Protein AF-A0A9E0H7C5-F1 (afdb_monomer_lite)

Radius of gyration: 26.82 Å; chains: 1; bounding box: 59×53×64 Å

Foldseek 3Di:
DDPPVVVPWDAAPPVPGRFTQDPVQATPPPRDHHPCPPVPVCVPPPPPPPPPPPPPPDPPDPPPPPPVVWDADPPVVGRFTADPVQATPPPRDHPDDDDPDPPPPPPPPPDPVPPDDPPQFDADPPVPGRFTADPQQAGPPPRDHPPDD

Structure (mmCIF, N/CA/C/O backbone):
data_AF-A0A9E0H7C5-F1
#
_entry.id   AF-A0A9E0H7C5-F1
#
loop_
_atom_site.group_PDB
_atom_site.id
_atom_site.type_symbol
_atom_site.label_atom_id
_atom_site.label_alt_id
_atom_site.label_comp_id
_atom_site.label_asym_id
_atom_site.label_entity_id
_atom_site.label_seq_id
_atom_site.pdbx_PDB_ins_code
_atom_site.Cartn_x
_atom_site.Cartn_y
_atom_site.Cartn_z
_atom_site.occupancy
_atom_site.B_iso_or_equiv
_atom_site.auth_seq_id
_atom_site.auth_comp_id
_atom_site.auth_asym_id
_atom_site.auth_atom_id
_atom_site.pdbx_PDB_model_num
ATOM 1 N N . MET A 1 1 ? 16.421 -21.390 5.231 1.00 43.47 1 MET A N 1
ATOM 2 C CA . MET A 1 1 ? 14.976 -21.235 4.944 1.00 43.47 1 MET A CA 1
ATOM 3 C C . MET A 1 1 ? 14.865 -21.063 3.437 1.00 43.47 1 MET A C 1
ATOM 5 O O . MET A 1 1 ? 15.741 -20.416 2.887 1.00 43.47 1 MET A O 1
ATOM 9 N N . ARG A 1 2 ? 13.950 -21.768 2.760 1.00 54.28 2 ARG A N 1
ATOM 10 C CA . ARG A 1 2 ? 13.924 -21.835 1.286 1.00 54.28 2 ARG A CA 1
ATOM 11 C C . ARG A 1 2 ? 13.184 -20.622 0.717 1.00 54.28 2 ARG A C 1
ATOM 13 O O . ARG A 1 2 ? 11.958 -20.596 0.757 1.00 54.28 2 ARG A O 1
ATOM 20 N N . ASP A 1 3 ? 13.929 -19.654 0.199 1.00 58.69 3 ASP A N 1
ATOM 21 C CA . ASP A 1 3 ? 13.403 -18.527 -0.586 1.00 58.69 3 ASP A CA 1
ATOM 22 C C . ASP A 1 3 ? 12.743 -18.985 -1.905 1.00 58.69 3 ASP A C 1
ATOM 24 O O . ASP A 1 3 ? 11.877 -18.301 -2.447 1.00 58.69 3 ASP A O 1
ATOM 28 N N . ASP A 1 4 ? 13.082 -20.183 -2.392 1.00 64.50 4 ASP A N 1
ATOM 29 C CA . ASP A 1 4 ? 12.627 -20.737 -3.674 1.00 64.50 4 ASP A CA 1
ATOM 30 C C . ASP A 1 4 ? 11.104 -20.926 -3.803 1.00 64.50 4 ASP A C 1
ATOM 32 O O . ASP A 1 4 ? 10.549 -20.801 -4.897 1.00 64.50 4 ASP A O 1
ATOM 36 N N . GLU A 1 5 ? 10.401 -21.223 -2.704 1.00 65.31 5 GLU A N 1
ATOM 37 C CA . GLU A 1 5 ? 8.956 -21.510 -2.752 1.00 65.31 5 GLU A CA 1
ATOM 38 C C . GLU A 1 5 ? 8.132 -20.247 -3.044 1.00 65.31 5 GLU A C 1
ATOM 40 O O . GLU A 1 5 ? 7.081 -20.304 -3.679 1.00 65.31 5 GLU A O 1
ATOM 45 N N . TRP A 1 6 ? 8.618 -19.080 -2.619 1.00 66.38 6 TRP A N 1
ATOM 46 C CA . TRP A 1 6 ? 7.945 -17.809 -2.880 1.00 66.38 6 TRP A CA 1
ATOM 47 C C . TRP A 1 6 ? 8.195 -17.319 -4.306 1.00 66.38 6 TRP A C 1
ATOM 49 O O . TRP A 1 6 ? 7.299 -16.727 -4.907 1.00 66.38 6 TRP A O 1
ATOM 59 N N . GLN A 1 7 ? 9.362 -17.630 -4.876 1.00 68.25 7 GLN A N 1
ATOM 60 C CA . GLN A 1 7 ? 9.727 -17.249 -6.244 1.00 68.25 7 GLN A CA 1
ATOM 61 C C . GLN A 1 7 ? 8.929 -17.998 -7.319 1.00 68.25 7 GLN A C 1
ATOM 63 O O . GLN A 1 7 ? 8.779 -17.505 -8.435 1.00 68.25 7 GLN A O 1
ATOM 68 N N . THR A 1 8 ? 8.373 -19.164 -6.988 1.00 72.56 8 THR A N 1
ATOM 69 C CA . THR A 1 8 ? 7.563 -19.973 -7.912 1.00 72.56 8 THR A CA 1
ATOM 70 C C . THR A 1 8 ? 6.079 -19.601 -7.912 1.00 72.56 8 THR A C 1
ATOM 72 O O . THR A 1 8 ? 5.308 -20.138 -8.709 1.00 72.56 8 THR A O 1
ATOM 75 N N . ARG A 1 9 ? 5.647 -18.675 -7.047 1.00 80.62 9 ARG A N 1
ATOM 76 C CA . ARG A 1 9 ? 4.237 -18.280 -6.937 1.00 80.62 9 ARG A CA 1
ATOM 77 C C . ARG A 1 9 ? 3.905 -17.188 -7.945 1.00 80.62 9 ARG A C 1
ATOM 79 O O . ARG A 1 9 ? 4.494 -16.112 -7.943 1.00 80.62 9 ARG A O 1
ATOM 86 N N . THR A 1 10 ? 2.900 -17.446 -8.771 1.00 86.38 10 THR A N 1
ATOM 87 C CA . THR A 1 10 ? 2.392 -16.480 -9.751 1.00 86.38 10 THR A CA 1
ATOM 88 C C . THR A 1 10 ? 1.253 -15.659 -9.146 1.00 86.38 10 THR A C 1
ATOM 90 O O . THR A 1 10 ? 0.304 -16.225 -8.596 1.00 86.38 10 THR A O 1
ATOM 93 N N . LEU A 1 11 ? 1.341 -14.329 -9.240 1.00 88.88 11 LEU A N 1
ATOM 94 C CA . LEU A 1 11 ? 0.267 -13.416 -8.841 1.00 88.88 11 LEU A CA 1
ATOM 95 C C . LEU A 1 11 ? -0.842 -13.379 -9.905 1.00 88.88 11 LEU A C 1
ATOM 97 O O . LEU A 1 11 ? -0.592 -13.654 -11.078 1.00 88.88 11 LEU A O 1
ATOM 101 N N . CYS A 1 12 ? -2.061 -13.035 -9.500 1.00 90.88 12 CYS A N 1
ATOM 102 C CA . CYS A 1 12 ? -3.185 -12.864 -10.416 1.00 90.88 12 CYS A CA 1
ATOM 103 C C . CYS A 1 12 ? -2.955 -11.703 -11.402 1.00 90.88 12 CYS A C 1
ATOM 105 O O . CYS A 1 12 ? -2.475 -10.638 -11.022 1.00 90.88 12 CYS A O 1
ATOM 107 N N . ASP A 1 13 ? -3.346 -11.899 -12.663 1.00 88.31 13 ASP A N 1
ATOM 108 C CA . ASP A 1 13 ? -3.202 -10.930 -13.760 1.00 88.31 13 ASP A CA 1
ATOM 109 C C . ASP A 1 13 ? -4.202 -9.757 -13.725 1.00 88.31 13 ASP A C 1
ATOM 111 O O . ASP A 1 13 ? -4.060 -8.801 -14.482 1.00 88.31 13 ASP A O 1
ATOM 115 N N . ASP A 1 14 ? -5.179 -9.784 -12.816 1.00 85.19 14 ASP A N 1
ATOM 116 C CA . ASP A 1 14 ? -6.261 -8.793 -12.722 1.00 85.19 14 ASP A CA 1
ATOM 117 C C . ASP A 1 14 ? -5.805 -7.393 -12.255 1.00 85.19 14 ASP A C 1
ATOM 119 O O . ASP A 1 14 ? -6.591 -6.450 -12.272 1.00 85.19 14 ASP A O 1
ATOM 123 N N . GLY A 1 15 ? -4.549 -7.231 -11.819 1.00 82.69 15 GLY A N 1
ATOM 124 C CA . GLY A 1 15 ? -3.943 -5.950 -11.414 1.00 82.69 15 GLY A CA 1
ATOM 125 C C . GLY A 1 15 ? -4.493 -5.342 -10.113 1.00 82.69 15 GLY A C 1
ATOM 126 O O . GLY A 1 15 ? -3.747 -4.712 -9.370 1.00 82.69 15 GLY A O 1
ATOM 127 N N . ALA A 1 16 ? -5.770 -5.571 -9.798 1.00 91.69 16 ALA A N 1
ATOM 128 C CA . ALA A 1 16 ? -6.414 -5.231 -8.532 1.00 91.69 16 ALA A CA 1
ATOM 129 C C . ALA A 1 16 ? -6.411 -6.407 -7.538 1.00 91.69 16 ALA A C 1
ATOM 131 O O . ALA A 1 16 ? -6.497 -6.207 -6.326 1.00 91.69 16 ALA A O 1
ATOM 132 N N . CYS A 1 17 ? -6.312 -7.644 -8.033 1.00 91.69 17 CYS A N 1
ATOM 133 C CA . CYS A 1 17 ? -6.309 -8.838 -7.199 1.00 91.69 17 CYS A CA 1
ATOM 134 C C . CYS A 1 17 ? -4.900 -9.172 -6.686 1.00 91.69 17 CYS A C 1
ATOM 136 O O . CYS A 1 17 ? -3.993 -9.452 -7.463 1.00 91.69 17 CYS A O 1
ATOM 138 N N . THR A 1 18 ? -4.738 -9.243 -5.364 1.00 92.12 18 THR A N 1
ATOM 139 C CA . THR A 1 18 ? -3.483 -9.641 -4.693 1.00 92.12 18 THR A CA 1
ATOM 140 C C . THR A 1 18 ? -3.351 -11.157 -4.487 1.00 92.12 18 THR A C 1
ATOM 142 O O . THR A 1 18 ? -2.452 -11.626 -3.789 1.00 92.12 18 THR A O 1
ATOM 145 N N . GLY A 1 19 ? -4.263 -11.945 -5.064 1.00 91.69 19 GLY A N 1
ATOM 146 C CA . GLY A 1 19 ? -4.276 -13.400 -4.941 1.00 91.69 19 GLY A CA 1
ATOM 147 C C . GLY A 1 19 ? -3.186 -14.096 -5.758 1.00 91.69 19 GLY A C 1
ATOM 148 O O . GLY A 1 19 ? -2.638 -13.541 -6.708 1.00 91.69 19 GLY A O 1
ATOM 149 N N . VAL A 1 20 ? -2.905 -15.352 -5.403 1.00 92.25 20 VAL A N 1
ATOM 150 C CA . VAL A 1 20 ? -1.978 -16.227 -6.140 1.00 92.25 20 VAL A CA 1
ATOM 151 C C . VAL A 1 20 ? -2.735 -17.258 -6.969 1.00 92.25 20 VAL A C 1
ATOM 153 O O . VAL A 1 20 ? -3.803 -17.731 -6.562 1.00 92.25 20 VAL A O 1
ATOM 156 N N . ILE A 1 21 ? -2.162 -17.629 -8.110 1.00 90.56 21 ILE A N 1
ATOM 157 C CA . ILE A 1 21 ? -2.685 -18.679 -8.983 1.00 90.56 21 ILE A CA 1
ATOM 158 C C . ILE A 1 21 ? -2.364 -20.053 -8.383 1.00 90.56 21 ILE A C 1
ATOM 160 O O . ILE A 1 21 ? -1.225 -20.336 -8.008 1.00 90.56 21 ILE A O 1
ATOM 164 N N . GLY A 1 22 ? -3.391 -20.890 -8.232 1.00 86.88 22 GLY A N 1
ATOM 165 C CA . GLY A 1 22 ? -3.272 -22.264 -7.758 1.00 86.88 22 GLY A CA 1
ATOM 166 C C . GLY A 1 22 ? -2.709 -23.212 -8.819 1.00 86.88 22 GLY A C 1
ATOM 167 O O . GLY A 1 22 ? -2.599 -22.871 -9.992 1.00 86.88 22 GLY A O 1
ATOM 168 N N . ALA A 1 23 ? -2.397 -24.445 -8.411 1.00 84.19 23 ALA A N 1
ATOM 169 C CA . ALA A 1 23 ? -1.956 -25.509 -9.322 1.00 84.19 23 ALA A CA 1
ATOM 170 C C . ALA A 1 23 ? -3.053 -25.967 -10.304 1.00 84.19 23 ALA A C 1
ATOM 172 O O . ALA A 1 23 ? -2.791 -26.737 -11.219 1.00 84.19 23 ALA A O 1
ATOM 173 N N . ASP A 1 24 ? -4.284 -25.521 -10.091 1.00 85.75 24 ASP A N 1
ATOM 174 C CA . ASP A 1 24 ? -5.443 -25.692 -10.961 1.00 85.75 24 ASP A CA 1
ATOM 175 C C . ASP A 1 24 ? -5.581 -24.559 -11.997 1.00 85.75 24 ASP A C 1
ATOM 177 O O . ASP A 1 24 ? -6.386 -24.664 -12.919 1.00 85.75 24 ASP A O 1
ATOM 181 N N . GLY A 1 25 ? -4.777 -23.497 -11.876 1.00 87.75 25 GLY A N 1
ATOM 182 C CA . GLY A 1 25 ? -4.793 -22.352 -12.784 1.00 87.75 25 GLY A CA 1
ATOM 183 C C . GLY A 1 25 ? -5.759 -21.245 -12.450 1.00 87.75 25 GLY A C 1
ATOM 184 O O . GLY A 1 25 ? -5.886 -20.289 -13.219 1.00 87.75 25 GLY A O 1
ATOM 185 N N . THR A 1 26 ? -6.403 -21.343 -11.296 1.00 91.94 26 THR A N 1
ATOM 186 C CA . THR A 1 26 ? -7.357 -20.352 -10.829 1.00 91.94 26 THR A CA 1
ATOM 187 C C . THR A 1 26 ? -6.758 -19.530 -9.698 1.00 91.94 26 THR A C 1
ATOM 189 O O . THR A 1 26 ? -6.027 -20.034 -8.844 1.00 91.94 26 THR A O 1
ATOM 192 N N . CYS A 1 27 ? -7.065 -18.236 -9.666 1.00 93.25 27 CYS A N 1
ATOM 193 C CA . CYS A 1 27 ? -6.716 -17.382 -8.543 1.00 93.25 27 CYS A CA 1
ATOM 194 C C . CYS A 1 27 ? -7.460 -17.827 -7.279 1.00 93.25 27 CYS A C 1
ATOM 196 O O . CYS A 1 27 ? -8.690 -17.877 -7.258 1.00 93.25 27 CYS A O 1
ATOM 198 N N . ARG A 1 28 ? -6.724 -18.065 -6.188 1.00 91.31 28 ARG A N 1
ATOM 199 C CA . ARG A 1 28 ? -7.297 -18.491 -4.897 1.00 91.31 28 ARG A CA 1
ATOM 200 C C . ARG A 1 28 ? -8.125 -17.418 -4.185 1.00 91.31 28 ARG A C 1
ATOM 202 O O . ARG A 1 28 ? -8.833 -17.746 -3.241 1.00 91.31 28 ARG A O 1
ATOM 209 N N . ALA A 1 29 ? -8.013 -16.157 -4.599 1.00 93.88 29 ALA A N 1
ATOM 210 C CA . ALA A 1 29 ? -8.752 -15.050 -3.995 1.00 93.88 29 ALA A CA 1
ATOM 211 C C . ALA A 1 29 ? -10.028 -14.710 -4.778 1.00 93.88 29 ALA A C 1
ATOM 213 O O . ALA A 1 29 ? -11.100 -14.621 -4.190 1.00 93.88 29 ALA A O 1
ATOM 214 N N . CYS A 1 30 ? -9.925 -14.529 -6.099 1.00 94.50 30 CYS A N 1
ATOM 215 C CA . CYS A 1 30 ? -11.052 -14.079 -6.923 1.00 94.50 30 CYS A CA 1
ATOM 216 C C . CYS A 1 30 ? -11.698 -15.180 -7.776 1.00 94.50 30 CYS A C 1
ATOM 218 O O . CYS A 1 30 ? -12.723 -14.931 -8.403 1.00 94.50 30 CYS A O 1
ATOM 220 N N . GLY A 1 31 ? -11.115 -16.382 -7.842 1.00 90.81 31 GLY A N 1
ATOM 221 C CA . GLY A 1 31 ? -11.666 -17.493 -8.623 1.00 90.81 31 GLY A CA 1
ATOM 222 C C . GLY A 1 31 ? -11.521 -17.344 -10.143 1.00 90.81 31 GLY A C 1
ATOM 223 O O . GLY A 1 31 ? -12.089 -18.136 -10.890 1.00 90.81 31 GLY A O 1
ATOM 224 N N . ARG A 1 32 ? -10.780 -16.342 -10.632 1.00 89.75 32 ARG A N 1
ATOM 225 C CA . ARG A 1 32 ? -10.541 -16.148 -12.068 1.00 89.75 32 ARG A CA 1
ATOM 226 C C . ARG A 1 32 ? -9.441 -17.080 -12.574 1.00 89.75 32 ARG A C 1
ATOM 228 O O . ARG A 1 32 ? -8.400 -17.208 -11.932 1.00 89.75 32 ARG A O 1
ATOM 235 N N . ALA A 1 33 ? -9.672 -17.703 -13.727 1.00 88.75 33 ALA A N 1
ATOM 236 C CA . ALA A 1 33 ? -8.656 -18.478 -14.431 1.00 88.75 33 ALA A CA 1
ATOM 237 C C . ALA A 1 33 ? -7.582 -17.545 -15.005 1.00 88.75 33 ALA A C 1
ATOM 239 O O . ALA A 1 33 ? -7.921 -16.531 -15.618 1.00 88.75 33 ALA A O 1
ATOM 240 N N . ALA A 1 34 ? -6.308 -17.886 -14.818 1.00 84.06 34 ALA A N 1
ATOM 241 C CA . ALA A 1 34 ? -5.215 -17.091 -15.364 1.00 84.06 34 ALA A CA 1
ATOM 242 C C . ALA A 1 34 ? -5.199 -17.183 -16.897 1.00 84.06 34 ALA A C 1
ATOM 244 O O . ALA A 1 34 ? -5.305 -18.274 -17.464 1.00 84.06 34 ALA A O 1
ATOM 245 N N . ALA A 1 35 ? -5.018 -16.045 -17.570 1.00 79.56 35 ALA A N 1
ATOM 246 C CA . ALA A 1 35 ? -5.160 -15.930 -19.027 1.00 79.56 35 ALA A CA 1
ATOM 247 C C . ALA A 1 35 ? -4.236 -16.859 -19.846 1.00 79.56 35 ALA A C 1
ATOM 249 O O . ALA A 1 35 ? -4.537 -17.172 -20.995 1.00 79.56 35 ALA A O 1
ATOM 250 N N . PHE A 1 36 ? -3.122 -17.311 -19.262 1.00 72.19 36 PHE A N 1
ATOM 251 C CA . PHE A 1 36 ? -2.120 -18.159 -19.922 1.00 72.19 36 PHE A CA 1
ATOM 252 C C . PHE A 1 36 ? -1.942 -19.523 -19.243 1.00 72.19 36 PHE A C 1
ATOM 254 O O . PHE A 1 36 ? -0.952 -20.218 -19.484 1.00 72.19 36 PHE A O 1
ATOM 261 N N . TRP A 1 37 ? -2.880 -19.919 -18.378 1.00 72.88 37 TRP A N 1
ATOM 262 C CA . TRP A 1 37 ? -2.804 -21.218 -17.728 1.00 72.88 37 TRP A CA 1
ATOM 263 C C . TRP A 1 37 ? -3.003 -22.359 -18.731 1.00 72.88 37 TRP A C 1
ATOM 265 O O . TRP A 1 37 ? -4.012 -22.420 -19.427 1.00 72.88 37 TRP A O 1
ATOM 275 N N . GLY A 1 38 ? -2.044 -23.287 -18.783 1.00 67.31 38 GLY A N 1
ATOM 276 C CA . GLY A 1 38 ? -2.100 -24.456 -19.666 1.00 67.31 38 GLY A CA 1
ATOM 277 C C . GLY A 1 38 ? -1.490 -24.257 -21.057 1.00 67.31 38 GLY A C 1
ATOM 278 O O . GLY A 1 38 ? -1.424 -25.226 -21.808 1.00 67.31 38 GLY A O 1
ATOM 279 N N . ASP A 1 39 ? -0.979 -23.066 -21.396 1.00 71.00 39 ASP A N 1
ATOM 280 C CA . ASP A 1 39 ? -0.140 -22.908 -22.591 1.00 71.00 39 ASP A CA 1
ATOM 281 C C . ASP A 1 39 ? 1.279 -23.402 -22.281 1.00 71.00 39 ASP A C 1
ATOM 283 O O . ASP A 1 39 ? 2.139 -22.676 -21.774 1.00 71.00 39 ASP A O 1
ATOM 287 N N . GLU A 1 40 ? 1.515 -24.685 -22.555 1.00 67.31 40 GLU A N 1
ATOM 288 C CA . GLU A 1 40 ? 2.796 -25.356 -22.314 1.00 67.31 40 GLU A CA 1
ATOM 289 C C . GLU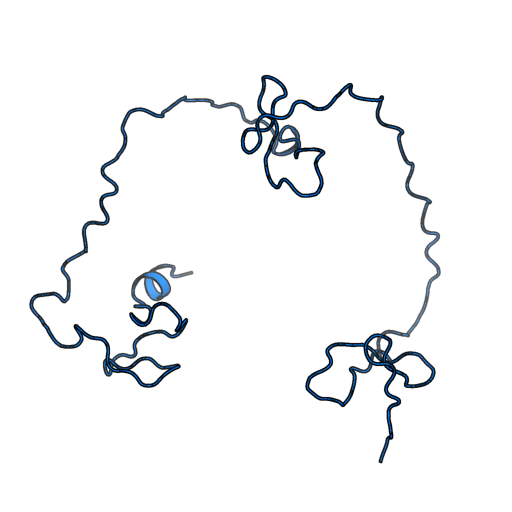 A 1 40 ? 3.968 -24.670 -23.026 1.00 67.31 40 GLU A C 1
ATOM 291 O O . GLU A 1 40 ? 5.097 -24.766 -22.556 1.00 67.31 40 GLU A O 1
ATOM 296 N N . ARG A 1 41 ? 3.717 -23.906 -24.100 1.00 72.75 41 ARG A N 1
ATOM 297 C CA . ARG A 1 41 ? 4.764 -23.173 -24.833 1.00 72.75 41 ARG A CA 1
ATOM 298 C C . ARG A 1 41 ? 5.289 -21.953 -24.082 1.00 72.75 41 ARG A C 1
ATOM 300 O O . ARG A 1 41 ? 6.356 -21.453 -24.424 1.00 72.75 41 ARG A O 1
ATOM 307 N N . ARG A 1 42 ? 4.548 -21.464 -23.084 1.00 64.00 42 ARG A N 1
ATOM 308 C CA . ARG A 1 42 ? 4.959 -20.357 -22.205 1.00 64.00 42 ARG A CA 1
ATOM 309 C C . ARG A 1 42 ? 5.370 -20.815 -20.810 1.00 64.00 42 ARG A C 1
ATOM 311 O O . ARG A 1 42 ? 5.939 -20.030 -20.057 1.00 64.00 42 ARG A O 1
ATOM 318 N N . ARG A 1 43 ? 5.114 -22.073 -20.443 1.00 61.56 43 ARG A N 1
ATOM 319 C CA . ARG A 1 43 ? 5.527 -22.625 -19.149 1.00 61.56 43 ARG A CA 1
ATOM 320 C C . ARG A 1 43 ? 7.042 -22.868 -19.175 1.00 61.56 43 ARG A C 1
ATOM 322 O O . ARG A 1 43 ? 7.503 -23.792 -19.830 1.00 61.56 43 ARG A O 1
ATOM 329 N N . GLY A 1 44 ? 7.805 -22.033 -18.472 1.00 55.12 44 GLY A N 1
ATOM 330 C CA . GLY A 1 44 ? 9.273 -22.105 -18.450 1.00 55.12 44 GLY A CA 1
ATOM 331 C C . GLY A 1 44 ? 9.971 -21.169 -19.438 1.00 55.12 44 GLY A C 1
ATOM 332 O O . GLY A 1 44 ? 11.195 -21.131 -19.445 1.00 55.12 44 GLY A O 1
ATOM 333 N N . GLN A 1 45 ? 9.225 -20.361 -20.207 1.00 54.91 45 GLN A N 1
ATOM 334 C CA . GLN A 1 45 ? 9.781 -19.085 -20.649 1.00 54.91 45 GLN A CA 1
ATOM 335 C C . GLN A 1 45 ? 9.856 -18.218 -19.403 1.00 54.91 45 GLN A C 1
ATOM 337 O O . GLN A 1 45 ? 8.878 -17.599 -18.983 1.00 54.91 45 GLN A O 1
ATOM 342 N N . GLU A 1 46 ? 11.024 -18.245 -18.770 1.00 51.31 46 GLU A N 1
ATOM 343 C CA . GLU A 1 46 ? 11.567 -17.054 -18.150 1.00 51.31 46 GLU A CA 1
ATOM 344 C C . GLU A 1 46 ? 11.212 -15.887 -19.073 1.00 51.31 46 GLU A C 1
ATOM 346 O O . GLU A 1 46 ? 11.726 -15.751 -20.180 1.00 51.31 46 GLU A O 1
ATOM 351 N N . VAL A 1 47 ? 10.216 -15.094 -18.666 1.00 55.44 47 VAL A N 1
ATOM 352 C CA . VAL A 1 47 ? 10.218 -13.697 -19.062 1.00 55.44 47 VAL A CA 1
ATOM 353 C C . VAL A 1 47 ? 11.569 -13.242 -18.560 1.00 55.44 47 VAL A C 1
ATOM 355 O O . VAL A 1 47 ? 11.748 -13.104 -17.348 1.00 55.44 47 VAL A O 1
ATOM 358 N N . GLU A 1 48 ? 12.544 -13.175 -19.469 1.00 50.47 48 GLU A N 1
ATOM 359 C CA . GLU A 1 48 ? 13.736 -12.375 -19.291 1.00 50.47 48 GLU A CA 1
ATOM 360 C C . GLU A 1 48 ? 13.172 -11.037 -18.841 1.00 50.47 48 GLU A C 1
ATOM 362 O O . GLU A 1 48 ? 12.651 -10.246 -19.622 1.00 50.47 48 GLU A O 1
ATOM 367 N N . ARG A 1 49 ? 13.101 -10.845 -17.521 1.00 56.09 49 ARG A N 1
ATOM 368 C CA . ARG A 1 49 ? 12.981 -9.515 -16.980 1.00 56.09 49 ARG A CA 1
ATOM 369 C C . ARG A 1 49 ? 14.265 -8.937 -17.497 1.00 56.09 49 ARG A C 1
ATOM 371 O O . ARG A 1 49 ? 15.322 -9.378 -17.050 1.00 56.09 49 ARG A O 1
ATOM 378 N N . ASP A 1 50 ? 14.161 -8.047 -18.466 1.00 47.19 50 ASP A N 1
ATOM 379 C CA . ASP A 1 50 ? 15.227 -7.160 -18.863 1.00 47.19 50 ASP A CA 1
ATOM 380 C C . ASP A 1 50 ? 15.671 -6.370 -17.611 1.00 47.19 50 ASP A C 1
ATOM 382 O O . ASP A 1 50 ? 15.416 -5.184 -17.458 1.00 47.19 50 ASP A O 1
ATOM 386 N N . HIS A 1 51 ? 16.382 -7.029 -16.695 1.00 51.69 51 HIS A N 1
ATOM 387 C CA . HIS A 1 51 ? 17.631 -6.538 -16.158 1.00 51.69 51 HIS A CA 1
ATOM 388 C C . HIS A 1 51 ? 18.643 -6.661 -17.299 1.00 51.69 51 HIS A C 1
ATOM 390 O O . HIS A 1 51 ? 19.647 -7.365 -17.210 1.00 51.69 51 HIS A O 1
ATOM 396 N N . ALA A 1 52 ? 18.375 -5.937 -18.391 1.00 47.50 52 ALA A N 1
ATOM 397 C CA . ALA A 1 52 ? 19.451 -5.302 -19.105 1.00 47.50 52 ALA A CA 1
ATOM 398 C C . ALA A 1 52 ? 20.173 -4.498 -18.027 1.00 47.50 52 ALA A C 1
ATOM 400 O O . ALA A 1 52 ? 19.679 -3.472 -17.553 1.00 47.50 52 ALA A O 1
ATOM 401 N N . GLY A 1 53 ? 21.277 -5.064 -17.542 1.00 43.84 53 GLY A N 1
ATOM 402 C CA . GLY A 1 53 ? 22.195 -4.351 -16.689 1.00 43.84 53 GLY A CA 1
ATOM 403 C C . GLY A 1 53 ? 22.441 -2.997 -17.334 1.00 43.84 53 GLY A C 1
ATOM 404 O O . GLY A 1 53 ? 22.690 -2.906 -18.536 1.00 43.84 53 GLY A O 1
ATOM 405 N N . ASN A 1 54 ? 22.328 -1.947 -16.538 1.00 46.47 54 ASN A N 1
ATOM 406 C CA . ASN A 1 54 ? 23.012 -0.712 -16.838 1.00 46.47 54 ASN A CA 1
ATOM 407 C C . ASN A 1 54 ? 24.427 -0.867 -16.254 1.00 46.47 54 ASN A C 1
ATOM 409 O O . ASN A 1 54 ? 24.587 -0.620 -15.060 1.00 46.47 54 ASN A O 1
ATOM 413 N N . PRO A 1 55 ? 25.457 -1.312 -17.004 1.00 52.72 55 PRO A N 1
ATOM 414 C CA . PRO A 1 55 ? 26.830 -1.389 -16.497 1.00 52.72 55 PRO A CA 1
ATOM 415 C C . PRO A 1 55 ? 27.491 0.001 -16.397 1.00 52.72 55 PRO A C 1
ATOM 417 O O . PRO A 1 55 ? 28.658 0.160 -16.739 1.00 52.72 55 PRO A O 1
ATOM 420 N N . ALA A 1 56 ? 26.752 1.031 -15.981 1.00 52.56 56 ALA A N 1
ATOM 421 C CA . ALA A 1 56 ? 27.245 2.405 -15.930 1.00 52.56 56 ALA A CA 1
ATOM 422 C C . ALA A 1 56 ? 26.716 3.216 -14.736 1.00 52.56 56 ALA A C 1
ATOM 424 O O . ALA A 1 56 ? 26.644 4.436 -14.827 1.00 52.56 56 ALA A O 1
ATOM 425 N N . ASP A 1 57 ? 26.371 2.567 -13.623 1.00 54.00 57 ASP A N 1
ATOM 426 C CA . ASP A 1 57 ? 26.240 3.267 -12.337 1.00 54.00 57 ASP A CA 1
ATOM 427 C C . ASP A 1 57 ? 26.846 2.414 -11.212 1.00 54.00 57 ASP A C 1
ATOM 429 O O . ASP A 1 57 ? 26.185 1.988 -10.272 1.00 54.00 57 ASP A O 1
ATOM 433 N N . GLU A 1 58 ? 28.135 2.102 -11.366 1.00 56.84 58 GLU A N 1
ATOM 434 C CA . GLU A 1 58 ? 29.004 1.802 -10.230 1.00 56.84 58 GLU A CA 1
ATOM 435 C C . GLU A 1 58 ? 29.788 3.074 -9.874 1.00 56.84 58 GLU A C 1
ATOM 437 O O . GLU A 1 58 ? 30.859 3.318 -10.437 1.00 56.84 58 GLU A O 1
ATOM 442 N N . PRO A 1 59 ? 29.340 3.889 -8.909 1.00 55.50 59 PRO A N 1
ATOM 443 C CA . PRO A 1 59 ? 30.270 4.427 -7.946 1.00 55.50 59 PRO A CA 1
ATOM 444 C C . PRO A 1 59 ? 30.530 3.321 -6.920 1.00 55.50 59 PRO A C 1
ATOM 446 O O . PRO A 1 59 ? 29.704 3.020 -6.061 1.00 55.50 59 PRO A O 1
ATOM 449 N N . ASN A 1 60 ? 31.698 2.695 -7.046 1.00 58.25 60 ASN A N 1
ATOM 450 C CA . ASN A 1 60 ? 32.372 2.092 -5.909 1.00 58.25 60 ASN A CA 1
ATOM 451 C C . ASN A 1 60 ? 32.507 3.179 -4.830 1.00 58.25 60 ASN A C 1
ATOM 453 O O . ASN A 1 60 ? 33.371 4.047 -4.938 1.00 58.25 60 ASN A O 1
ATOM 457 N N . ASP A 1 61 ? 31.615 3.154 -3.847 1.00 50.62 61 ASP A N 1
ATOM 458 C CA . ASP A 1 61 ? 31.765 3.893 -2.605 1.00 50.62 61 ASP A CA 1
ATOM 459 C C . ASP A 1 61 ? 31.707 2.873 -1.469 1.00 50.62 61 ASP A C 1
ATOM 461 O O . ASP A 1 61 ? 30.677 2.633 -0.840 1.00 50.62 61 ASP A O 1
ATOM 465 N N . GLU A 1 62 ? 32.848 2.217 -1.246 1.00 56.09 62 GLU A N 1
ATOM 466 C CA . GLU A 1 62 ? 33.209 1.622 0.040 1.00 56.09 62 GLU A CA 1
ATOM 467 C C . GLU A 1 62 ? 33.315 2.714 1.119 1.00 56.09 62 GLU A C 1
ATOM 469 O O . GLU A 1 62 ? 34.354 2.886 1.758 1.00 56.09 62 GLU A O 1
ATOM 474 N N . THR A 1 63 ? 32.239 3.460 1.352 1.00 56.31 63 THR A N 1
ATOM 475 C CA . THR A 1 63 ? 32.055 4.125 2.629 1.00 56.31 63 THR A CA 1
ATOM 476 C C . THR A 1 63 ? 31.127 3.230 3.425 1.00 56.31 63 THR A C 1
ATOM 478 O O . THR A 1 63 ? 29.919 3.165 3.190 1.00 56.31 63 THR A O 1
ATOM 481 N N . ASP A 1 64 ? 31.718 2.527 4.393 1.00 52.06 64 ASP A N 1
ATOM 482 C CA . ASP A 1 64 ? 31.073 2.069 5.626 1.00 52.06 64 ASP A CA 1
ATOM 483 C C . ASP A 1 64 ? 30.545 3.310 6.378 1.00 52.06 64 ASP A C 1
ATOM 485 O O . ASP A 1 64 ? 30.999 3.693 7.452 1.00 52.06 64 ASP A O 1
ATOM 489 N N . GLY A 1 65 ? 29.637 4.035 5.729 1.00 51.16 65 GLY A N 1
ATOM 490 C CA . GLY A 1 65 ? 28.904 5.149 6.274 1.00 51.16 65 GLY A CA 1
ATOM 491 C C . GLY A 1 65 ? 27.811 4.507 7.083 1.00 51.16 65 GLY A C 1
ATOM 492 O O . GLY A 1 65 ? 26.849 3.954 6.542 1.00 51.16 65 GLY A O 1
ATOM 493 N N . THR A 1 66 ? 28.001 4.497 8.395 1.00 53.53 66 THR A N 1
ATOM 494 C CA . THR A 1 66 ? 26.959 4.128 9.340 1.00 53.53 66 THR A CA 1
ATOM 495 C C . THR A 1 66 ? 25.630 4.706 8.847 1.00 53.53 66 THR A C 1
ATOM 497 O O . THR A 1 66 ? 25.555 5.878 8.480 1.00 53.53 66 THR A O 1
ATOM 500 N N . PHE A 1 67 ? 24.558 3.910 8.831 1.00 57.84 67 PHE A N 1
ATOM 501 C CA . PHE A 1 67 ? 23.208 4.336 8.421 1.00 57.84 67 PHE A CA 1
ATOM 502 C C . PHE A 1 67 ? 22.708 5.634 9.116 1.00 57.84 67 PHE A C 1
ATOM 504 O O . PHE A 1 67 ? 21.640 6.139 8.777 1.00 57.84 67 PHE A O 1
ATOM 511 N N . ALA A 1 68 ? 23.477 6.161 10.076 1.00 59.53 68 ALA A N 1
ATOM 512 C CA . ALA A 1 68 ? 23.337 7.419 10.788 1.00 59.53 68 ALA A CA 1
ATOM 513 C C . ALA A 1 68 ? 23.545 8.696 9.947 1.00 59.53 68 ALA A C 1
ATOM 515 O O . ALA A 1 68 ? 23.071 9.746 10.368 1.00 59.53 68 ALA A O 1
ATOM 516 N N . GLU A 1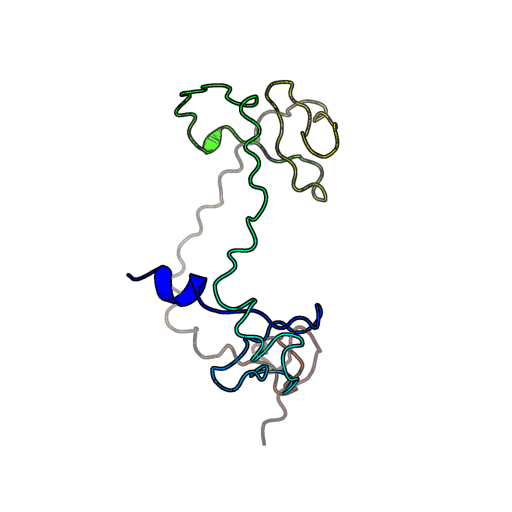 69 ? 24.204 8.656 8.784 1.00 69.88 69 GLU A N 1
ATOM 517 C CA . GLU A 1 69 ? 24.485 9.885 8.005 1.00 69.88 69 GLU A CA 1
ATOM 518 C C . GLU A 1 69 ? 23.359 10.270 7.026 1.00 69.88 69 GLU A C 1
ATOM 520 O O . GLU A 1 69 ? 23.381 11.339 6.416 1.00 69.88 69 GLU A O 1
ATOM 525 N N . ARG A 1 70 ? 22.326 9.426 6.893 1.00 79.31 70 ARG A N 1
ATOM 526 C CA . ARG A 1 70 ? 21.186 9.661 5.993 1.00 79.31 70 ARG A CA 1
ATOM 527 C C . ARG A 1 70 ? 20.100 10.482 6.689 1.00 79.31 70 ARG A C 1
ATOM 529 O O . ARG A 1 70 ? 19.215 9.931 7.341 1.00 79.31 70 ARG A O 1
ATOM 536 N N . GLU A 1 71 ? 20.145 11.797 6.513 1.00 87.19 71 GLU A N 1
ATOM 537 C CA . GLU A 1 71 ? 19.134 12.723 7.038 1.00 87.19 71 GLU A CA 1
ATOM 538 C C . GLU A 1 71 ? 17.890 12.778 6.127 1.00 87.19 71 GLU A C 1
ATOM 540 O O . GLU A 1 71 ? 17.994 12.860 4.899 1.00 87.19 71 GLU A O 1
ATOM 545 N N . LEU A 1 72 ? 16.695 12.709 6.723 1.00 89.12 72 LEU A N 1
ATOM 546 C CA . LEU A 1 72 ? 15.422 12.876 6.014 1.00 89.12 72 LEU A CA 1
ATOM 547 C C . LEU A 1 72 ? 15.141 14.357 5.743 1.00 89.12 72 LEU A C 1
ATOM 549 O O . LEU A 1 72 ? 15.571 15.240 6.481 1.00 89.12 72 LEU A O 1
ATOM 553 N N . CYS A 1 73 ? 14.386 14.631 4.683 1.00 90.50 73 CYS A N 1
ATOM 554 C CA . CYS A 1 73 ? 13.915 15.976 4.386 1.00 90.50 73 CYS A CA 1
ATOM 555 C C . CYS A 1 73 ? 13.015 16.511 5.517 1.00 90.50 73 CYS A C 1
ATOM 557 O O . CYS A 1 73 ? 12.124 15.810 5.986 1.00 90.50 73 CYS A O 1
ATOM 559 N N . ASP A 1 74 ? 13.219 17.772 5.908 1.00 88.75 74 ASP A N 1
ATOM 560 C CA . ASP A 1 74 ? 12.435 18.460 6.951 1.00 88.75 74 ASP A CA 1
ATOM 561 C C . ASP A 1 74 ? 10.989 18.777 6.525 1.00 88.75 74 ASP A C 1
ATOM 563 O O . ASP A 1 74 ? 10.102 18.985 7.351 1.00 88.75 74 ASP A O 1
ATOM 567 N N . ASP A 1 75 ? 10.713 18.768 5.219 1.00 80.75 75 ASP A N 1
ATOM 568 C CA . ASP A 1 75 ? 9.345 18.874 4.734 1.00 80.75 75 ASP A CA 1
ATOM 569 C C . ASP A 1 75 ? 8.601 17.593 5.118 1.00 80.75 75 ASP A C 1
ATOM 571 O O . ASP A 1 75 ? 8.755 16.580 4.451 1.00 80.75 75 ASP A O 1
ATOM 575 N N . GLY A 1 76 ? 7.806 17.621 6.192 1.00 82.38 76 GLY A N 1
ATOM 576 C CA . GLY A 1 76 ? 7.121 16.444 6.753 1.00 82.38 76 GLY A CA 1
ATOM 577 C C . GLY A 1 76 ? 6.162 15.697 5.807 1.00 82.38 76 GLY A C 1
ATOM 578 O O . GLY A 1 76 ? 5.586 14.687 6.202 1.00 82.38 76 GLY A O 1
ATOM 579 N N . ALA A 1 77 ? 5.982 16.171 4.570 1.00 90.75 77 ALA A N 1
ATOM 580 C CA . ALA A 1 77 ? 5.289 15.469 3.488 1.00 90.75 77 ALA A CA 1
ATOM 581 C C . ALA A 1 77 ? 6.246 14.754 2.507 1.00 90.75 77 ALA A C 1
ATOM 583 O O . ALA A 1 77 ? 5.814 13.927 1.704 1.00 90.75 77 ALA A O 1
ATOM 584 N N . CYS A 1 78 ? 7.539 15.065 2.542 1.00 90.12 78 CYS A N 1
ATOM 585 C CA . CYS A 1 78 ? 8.567 14.529 1.670 1.00 90.12 78 CYS A CA 1
ATOM 586 C C . CYS A 1 78 ? 9.300 13.361 2.338 1.00 90.12 78 CYS A C 1
ATOM 588 O O . CYS A 1 78 ? 9.993 13.520 3.334 1.00 90.12 78 CYS A O 1
ATOM 590 N N . THR A 1 79 ? 9.232 12.184 1.722 1.00 92.00 79 THR A N 1
ATOM 591 C CA . THR A 1 79 ? 9.943 10.975 2.176 1.00 92.00 79 THR A CA 1
ATOM 592 C C . THR A 1 79 ? 11.381 10.885 1.647 1.00 92.00 79 THR A C 1
ATOM 594 O O . THR A 1 79 ? 11.986 9.814 1.669 1.00 92.00 79 THR A O 1
ATOM 597 N N . GLY A 1 80 ? 11.907 11.974 1.082 1.00 90.69 80 GLY A N 1
ATOM 598 C CA . GLY A 1 80 ? 13.233 12.013 0.471 1.00 90.69 80 GLY A CA 1
ATOM 599 C C . GLY A 1 80 ? 14.357 12.159 1.495 1.00 90.69 80 GLY A C 1
ATOM 600 O O . GLY A 1 80 ? 14.153 12.697 2.581 1.00 90.69 80 GLY A O 1
ATOM 601 N N . VAL A 1 81 ? 15.559 11.716 1.121 1.00 92.00 81 VAL A N 1
ATOM 602 C CA . VAL A 1 81 ? 16.795 11.922 1.894 1.00 92.00 81 VAL A CA 1
ATOM 603 C C . VAL A 1 81 ? 17.580 13.113 1.352 1.00 92.00 81 VAL A C 1
ATOM 605 O O . VAL A 1 81 ? 17.524 13.409 0.150 1.00 92.00 81 VAL A O 1
ATOM 608 N N .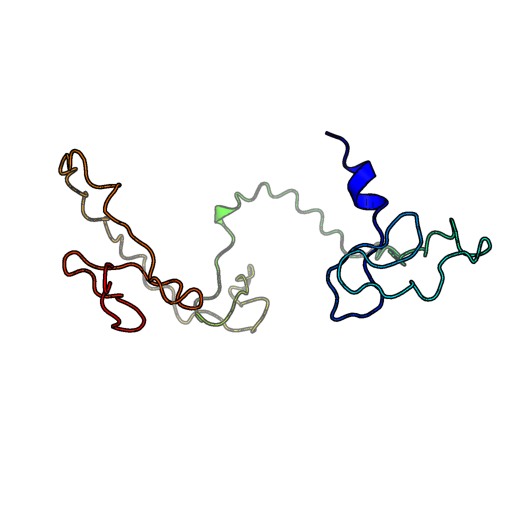 LEU A 1 82 ? 18.309 13.795 2.229 1.00 90.56 82 LEU A N 1
ATOM 609 C CA . LEU A 1 82 ? 19.250 14.839 1.845 1.00 90.56 82 LEU A CA 1
ATOM 610 C C . LEU A 1 82 ? 20.496 14.211 1.209 1.00 90.56 82 LEU A C 1
ATOM 612 O O . LEU A 1 82 ? 21.015 13.203 1.686 1.00 90.56 82 LEU A O 1
ATOM 616 N N . GLY A 1 83 ? 20.928 14.784 0.087 1.00 85.50 83 GLY A N 1
ATOM 617 C CA . GLY A 1 83 ? 22.212 14.482 -0.527 1.00 85.50 83 GLY A CA 1
ATOM 618 C C . GLY A 1 83 ? 23.350 15.252 0.134 1.00 85.50 83 GLY A C 1
ATOM 619 O O . GLY A 1 83 ? 23.132 16.160 0.934 1.00 85.50 83 GLY A O 1
ATOM 620 N N . ASP A 1 84 ? 24.570 14.918 -0.262 1.00 84.19 84 ASP A N 1
ATOM 621 C CA . ASP A 1 84 ? 25.823 15.522 0.207 1.00 84.19 84 ASP A CA 1
ATOM 622 C C . ASP A 1 84 ? 25.902 17.029 -0.081 1.00 84.19 84 ASP A C 1
ATOM 624 O O . ASP A 1 84 ? 26.580 17.790 0.606 1.00 84.19 84 ASP A O 1
ATOM 628 N N . ASP A 1 85 ? 25.154 17.488 -1.085 1.00 83.31 85 ASP A N 1
ATOM 629 C CA . ASP A 1 85 ? 25.007 18.896 -1.430 1.00 83.31 85 ASP A CA 1
ATOM 630 C C . ASP A 1 85 ? 24.014 19.644 -0.513 1.00 83.31 85 ASP A C 1
ATOM 632 O O . ASP A 1 85 ? 23.840 20.861 -0.639 1.00 83.31 85 ASP A O 1
ATOM 636 N N . GLY A 1 86 ? 23.359 18.929 0.404 1.00 85.38 86 GLY A N 1
ATOM 637 C CA . GLY A 1 86 ? 22.345 19.436 1.322 1.00 85.38 86 GLY A CA 1
ATOM 638 C C . GLY A 1 86 ? 20.964 19.622 0.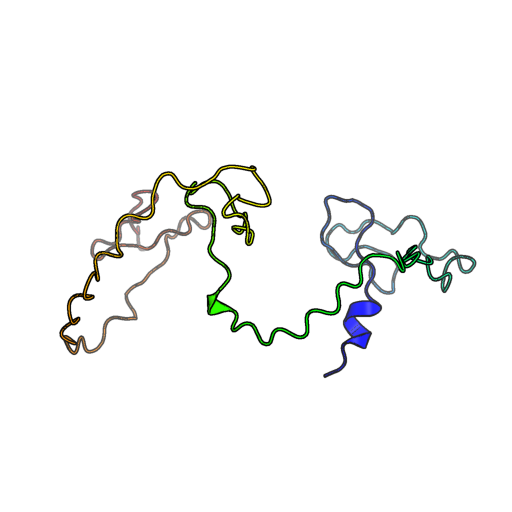689 1.00 85.38 86 GLY A C 1
ATOM 639 O O . GLY A 1 86 ? 20.100 20.236 1.315 1.00 85.38 86 GLY A O 1
ATOM 640 N N . ALA A 1 87 ? 20.729 19.145 -0.539 1.00 90.38 87 ALA A N 1
ATOM 641 C CA . ALA A 1 87 ? 19.409 19.173 -1.167 1.00 90.38 87 ALA A CA 1
ATOM 642 C C . ALA A 1 87 ? 18.702 17.818 -1.054 1.00 90.38 87 ALA A C 1
ATOM 644 O O . ALA A 1 87 ? 19.312 16.756 -1.146 1.00 90.38 87 ALA A O 1
ATOM 645 N N . CYS A 1 88 ? 17.382 17.842 -0.889 1.00 92.69 88 CYS A N 1
ATOM 646 C CA . CYS A 1 88 ? 16.574 16.630 -0.929 1.00 92.69 88 CYS A CA 1
ATOM 647 C C . CYS A 1 88 ? 16.599 16.015 -2.334 1.00 92.69 88 CYS A C 1
ATOM 649 O O . CYS A 1 88 ? 16.189 16.662 -3.298 1.00 92.69 88 CYS A O 1
ATOM 651 N N . ARG A 1 89 ? 16.985 14.738 -2.446 1.00 90.31 89 ARG A N 1
ATOM 652 C CA . ARG A 1 89 ? 17.063 14.015 -3.733 1.00 90.31 89 ARG A CA 1
ATOM 653 C C . ARG A 1 89 ? 15.702 13.823 -4.415 1.00 90.31 89 ARG A C 1
ATOM 655 O O . ARG A 1 89 ? 15.645 13.529 -5.602 1.00 90.31 89 ARG A O 1
ATOM 662 N N . THR A 1 90 ? 14.606 13.990 -3.675 1.00 92.94 90 THR A N 1
ATOM 663 C CA . THR A 1 90 ? 13.240 13.820 -4.194 1.00 92.94 90 THR A CA 1
ATOM 664 C C . THR A 1 90 ? 12.602 15.140 -4.611 1.00 92.94 90 THR A C 1
ATOM 666 O O . THR A 1 90 ? 12.016 15.219 -5.685 1.00 92.94 90 THR A O 1
ATOM 669 N N . CYS A 1 91 ? 12.683 16.178 -3.772 1.00 92.56 91 CYS A N 1
ATOM 670 C CA . CYS A 1 91 ? 11.993 17.450 -4.025 1.00 92.56 91 CYS A CA 1
ATOM 671 C C . CYS A 1 91 ? 12.924 18.636 -4.323 1.00 92.56 91 CYS A C 1
ATOM 673 O O . CYS A 1 91 ? 12.437 19.731 -4.587 1.00 92.56 91 CYS A O 1
ATOM 675 N N . GLY A 1 92 ? 14.246 18.457 -4.242 1.00 89.25 92 GLY A N 1
ATOM 676 C CA . GLY A 1 92 ? 15.251 19.487 -4.531 1.00 89.25 92 GLY A CA 1
ATOM 677 C C . GLY A 1 92 ? 15.371 20.606 -3.489 1.00 89.25 92 GLY A C 1
ATOM 678 O O . GLY A 1 92 ? 16.207 21.494 -3.640 1.00 89.25 92 GLY A O 1
ATOM 679 N N . ARG A 1 93 ? 14.556 20.598 -2.426 1.00 88.69 93 ARG A N 1
ATOM 680 C CA . ARG A 1 93 ? 14.611 21.621 -1.371 1.00 88.69 93 ARG A CA 1
ATOM 681 C C . ARG A 1 93 ? 15.850 21.463 -0.498 1.00 88.69 93 ARG A C 1
ATOM 683 O O . ARG A 1 93 ? 16.235 20.347 -0.160 1.00 88.69 93 ARG A O 1
ATOM 690 N N . ARG A 1 94 ? 16.421 22.600 -0.098 1.00 88.12 94 ARG A N 1
ATOM 691 C CA . ARG A 1 94 ? 17.493 22.698 0.898 1.00 88.12 94 ARG A CA 1
ATOM 692 C C . ARG A 1 94 ? 16.905 23.191 2.222 1.00 88.12 94 ARG A C 1
ATOM 694 O O . ARG A 1 94 ? 16.121 24.144 2.184 1.00 88.12 94 ARG A O 1
ATOM 701 N N . PRO A 1 95 ? 17.251 22.590 3.371 1.00 74.50 95 PRO A N 1
ATOM 702 C CA . PRO A 1 95 ? 16.797 23.084 4.662 1.00 74.50 95 PRO A CA 1
ATOM 703 C C . PRO A 1 95 ? 17.371 24.487 4.901 1.00 74.50 95 PRO A C 1
ATOM 705 O O . PRO A 1 95 ? 18.563 24.743 4.708 1.00 74.50 95 PRO A O 1
ATOM 708 N N . ALA A 1 96 ? 16.512 25.424 5.294 1.00 65.19 96 ALA A N 1
ATOM 709 C CA . ALA A 1 96 ? 16.898 26.805 5.546 1.00 65.19 96 ALA A CA 1
ATOM 710 C C . ALA A 1 96 ? 17.556 26.923 6.928 1.00 65.19 96 ALA A C 1
ATOM 712 O O . ALA A 1 96 ? 16.910 27.301 7.895 1.00 65.19 96 ALA A O 1
ATOM 713 N N . GLY A 1 97 ? 18.850 26.609 7.013 1.00 55.84 97 GLY A N 1
ATOM 714 C CA . GLY A 1 97 ? 19.659 26.869 8.203 1.00 55.84 97 GLY A CA 1
ATOM 715 C C . GLY A 1 97 ? 19.402 25.883 9.342 1.00 55.84 97 GLY A C 1
ATOM 716 O O . GLY A 1 97 ? 18.373 25.887 10.006 1.00 55.84 97 GLY A O 1
ATOM 717 N N . ARG A 1 98 ? 20.407 25.055 9.607 1.00 50.84 98 ARG A N 1
ATOM 718 C CA . ARG A 1 98 ? 20.454 24.133 10.739 1.00 50.84 98 ARG A CA 1
ATOM 719 C C . ARG A 1 98 ? 20.483 24.944 12.042 1.00 50.84 98 ARG A C 1
ATOM 721 O O . ARG A 1 98 ? 21.542 25.411 12.458 1.00 50.84 98 ARG A O 1
ATOM 728 N N . ALA A 1 99 ? 19.329 25.154 12.673 1.00 48.62 99 ALA A N 1
ATOM 729 C CA . ALA A 1 99 ? 19.290 25.582 14.065 1.00 48.62 99 ALA A CA 1
ATOM 730 C C . ALA A 1 99 ? 19.930 24.461 14.892 1.00 48.62 99 ALA A C 1
ATOM 732 O O . ALA A 1 99 ? 19.545 23.299 14.770 1.00 48.62 99 ALA A O 1
ATOM 733 N N . ALA A 1 100 ? 20.966 24.810 15.657 1.00 47.66 100 ALA A N 1
ATOM 734 C CA . ALA A 1 100 ? 21.683 23.898 16.534 1.00 47.66 100 ALA A CA 1
ATOM 735 C C . ALA A 1 100 ? 20.693 23.007 17.292 1.00 47.66 100 ALA A C 1
ATOM 737 O O . ALA A 1 100 ? 19.740 23.518 17.881 1.00 47.66 100 ALA A O 1
ATOM 738 N N . ALA A 1 101 ? 20.925 21.694 17.237 1.00 50.34 101 ALA A N 1
ATOM 739 C CA . ALA A 1 101 ? 20.130 20.693 17.925 1.00 50.34 101 ALA A CA 1
ATOM 740 C C . ALA A 1 101 ? 19.891 21.137 19.372 1.00 50.34 101 ALA A C 1
ATOM 742 O O . ALA A 1 101 ? 20.800 21.120 20.204 1.00 50.34 101 ALA A O 1
ATOM 743 N N . VAL A 1 102 ? 18.662 21.566 19.666 1.00 47.62 102 VAL A N 1
ATOM 744 C CA . VAL A 1 102 ? 18.194 21.641 21.041 1.00 47.62 102 VAL A CA 1
ATOM 745 C C . VAL A 1 102 ? 18.195 20.199 21.502 1.00 47.62 102 VAL A C 1
ATOM 747 O O . VAL A 1 102 ? 17.407 19.382 21.028 1.00 47.62 102 VAL A O 1
ATOM 750 N N . VAL A 1 103 ? 19.146 19.878 22.372 1.00 51.34 103 VAL A N 1
ATOM 751 C 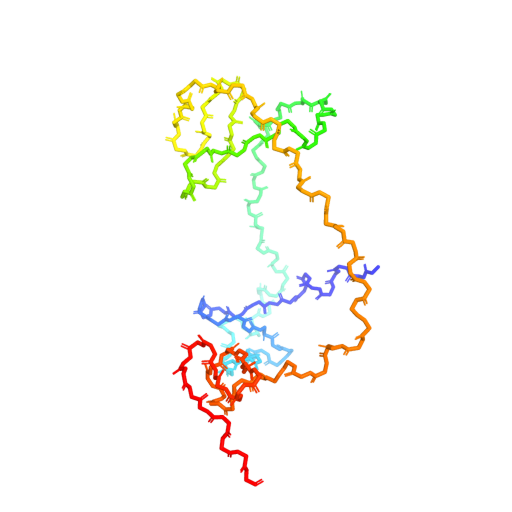CA . VAL A 1 103 ? 19.195 18.605 23.073 1.00 51.34 103 VAL A CA 1
ATOM 752 C C . VAL A 1 103 ? 17.952 18.588 23.954 1.00 51.34 103 VAL A C 1
ATOM 754 O O . VAL A 1 103 ? 17.953 19.112 25.065 1.00 51.34 103 VAL A O 1
ATOM 757 N N . VAL A 1 104 ? 16.845 18.080 23.418 1.00 54.84 104 VAL A N 1
ATOM 758 C CA . VAL A 1 104 ? 15.676 17.757 24.222 1.00 54.84 104 VAL A CA 1
ATOM 759 C C . VAL A 1 104 ? 16.104 16.538 25.017 1.00 54.84 104 VAL A C 1
ATOM 761 O O . VAL A 1 104 ? 16.072 15.413 24.523 1.00 54.84 104 VAL A O 1
ATOM 764 N N . THR A 1 105 ? 16.599 16.770 26.231 1.00 53.41 105 THR A N 1
ATOM 765 C CA . THR A 1 105 ? 16.692 15.715 27.229 1.00 53.41 105 THR A CA 1
ATOM 766 C C . THR A 1 105 ? 15.294 15.114 27.340 1.00 53.41 105 THR A C 1
ATOM 768 O O . THR A 1 105 ? 14.356 15.847 27.676 1.00 53.41 105 THR A O 1
ATOM 771 N N . PRO A 1 106 ? 15.104 13.822 27.018 1.00 60.06 106 PRO A N 1
ATOM 772 C CA . PRO A 1 106 ? 13.830 13.191 27.299 1.00 60.06 106 PRO A CA 1
ATOM 773 C C . PRO A 1 106 ? 13.585 13.355 28.803 1.00 60.06 106 PRO A C 1
ATOM 775 O O . PRO A 1 106 ? 14.531 13.191 29.586 1.00 60.06 106 PRO A O 1
ATOM 778 N N . PRO A 1 107 ? 12.369 13.721 29.242 1.00 60.56 107 PRO A N 1
ATOM 779 C CA . PRO A 1 107 ? 12.062 13.612 30.653 1.00 60.56 107 PRO A CA 1
ATOM 780 C C . PRO A 1 107 ? 12.335 12.160 31.037 1.00 60.56 107 PRO A C 1
ATOM 782 O O . PRO A 1 107 ? 11.829 11.240 30.392 1.00 60.56 107 PRO A O 1
ATOM 785 N N . THR A 1 108 ? 13.186 11.959 32.043 1.00 54.88 108 THR A N 1
ATOM 786 C CA . THR A 1 108 ? 13.330 10.668 32.704 1.00 54.88 108 THR A CA 1
ATOM 787 C C . THR A 1 108 ? 11.927 10.246 33.109 1.00 54.88 108 THR A C 1
ATOM 789 O O . THR A 1 108 ? 11.351 10.820 34.033 1.00 54.88 108 THR A O 1
ATOM 792 N N . LEU A 1 109 ? 11.349 9.304 32.364 1.00 54.62 109 LEU A N 1
ATOM 793 C CA . LEU A 1 109 ? 10.125 8.633 32.754 1.00 54.62 109 LEU A CA 1
ATOM 794 C C . LEU A 1 109 ? 10.480 7.902 34.042 1.00 54.62 109 LEU A C 1
ATOM 796 O O . LEU A 1 109 ? 11.163 6.879 34.023 1.00 54.62 109 LEU A O 1
ATOM 800 N N . ALA A 1 110 ? 10.105 8.507 35.167 1.00 53.00 110 ALA A N 1
ATOM 801 C CA . ALA A 1 110 ? 10.028 7.807 36.428 1.00 53.00 110 ALA A CA 1
ATOM 802 C C . ALA A 1 110 ? 9.148 6.589 36.162 1.00 53.00 110 ALA A C 1
ATOM 804 O O . ALA A 1 110 ? 7.983 6.741 35.797 1.00 53.00 110 ALA A O 1
ATOM 805 N N . ALA A 1 111 ? 9.751 5.407 36.249 1.00 51.28 111 ALA A N 1
ATOM 806 C CA . ALA A 1 111 ? 9.032 4.154 36.233 1.00 51.28 111 ALA A CA 1
ATOM 807 C C . ALA A 1 111 ? 8.086 4.183 37.435 1.00 51.28 111 ALA A C 1
ATOM 809 O O . ALA A 1 111 ? 8.508 3.976 38.571 1.00 51.28 111 ALA A O 1
ATOM 810 N N . THR A 1 112 ? 6.828 4.536 37.189 1.00 53.50 112 THR A N 1
ATOM 811 C CA . THR A 1 112 ? 5.753 4.067 38.042 1.00 53.50 112 THR A CA 1
ATOM 812 C C . THR A 1 112 ? 5.623 2.593 37.710 1.00 53.50 112 THR A C 1
ATOM 814 O O . THR A 1 112 ? 5.413 2.198 36.563 1.00 53.50 112 THR A O 1
ATOM 817 N N . GLU A 1 113 ? 5.917 1.774 38.707 1.00 55.62 113 GLU A N 1
ATOM 818 C CA . GLU A 1 113 ? 5.595 0.359 38.722 1.00 55.62 113 GLU A CA 1
ATOM 819 C C . GLU A 1 113 ? 4.060 0.270 38.707 1.00 55.62 113 GLU A C 1
ATOM 821 O O . GLU A 1 113 ? 3.419 0.211 39.750 1.00 55.62 113 GLU A O 1
ATOM 826 N N . ASP A 1 114 ? 3.456 0.391 37.524 1.00 51.84 114 ASP A N 1
ATOM 827 C CA . ASP A 1 114 ? 2.040 0.105 37.315 1.00 51.84 114 ASP A CA 1
ATOM 828 C C . ASP A 1 114 ? 1.910 -1.409 37.120 1.00 51.84 114 ASP A C 1
ATOM 830 O O . ASP A 1 114 ? 2.011 -1.942 36.013 1.00 51.84 114 ASP A O 1
ATOM 834 N N . GLU A 1 115 ? 1.775 -2.100 38.251 1.00 58.47 115 GLU A N 1
ATOM 835 C CA . GLU A 1 115 ? 1.313 -3.481 38.337 1.00 58.47 115 GLU A CA 1
ATOM 836 C C . GLU A 1 115 ? -0.083 -3.606 37.687 1.00 58.47 115 GLU A C 1
ATOM 838 O O . GLU A 1 115 ? -0.967 -2.789 37.940 1.00 58.47 115 GLU A O 1
ATOM 843 N N . ASP A 1 116 ? -0.260 -4.636 36.853 1.00 55.91 116 ASP A N 1
ATOM 844 C CA . ASP A 1 116 ? -1.531 -5.182 36.353 1.00 55.91 116 ASP A CA 1
ATOM 845 C C . ASP A 1 116 ? -2.582 -4.196 35.787 1.00 55.91 116 ASP A C 1
ATOM 847 O O . ASP A 1 116 ? -3.520 -3.772 36.461 1.00 55.91 116 ASP A O 1
ATOM 851 N N . GLY A 1 117 ? -2.510 -3.921 34.478 1.00 57.16 117 GLY A N 1
ATOM 852 C CA . GLY A 1 117 ? -3.571 -3.189 33.765 1.00 57.16 117 GLY A CA 1
ATOM 853 C C . GLY A 1 117 ? -3.620 -3.401 32.248 1.00 57.16 117 GLY A C 1
ATOM 854 O O . GLY A 1 117 ? -4.062 -2.515 31.512 1.00 57.16 117 GLY A O 1
ATOM 855 N N . GLU A 1 118 ? -3.120 -4.527 31.733 1.00 56.38 118 GLU A N 1
ATOM 856 C CA . GLU A 1 118 ? -3.119 -4.804 30.285 1.00 56.38 118 GLU A CA 1
ATOM 857 C C . GLU A 1 118 ? -4.419 -5.458 29.774 1.00 56.38 118 GLU A C 1
ATOM 859 O O . GLU A 1 118 ? -4.635 -5.485 28.561 1.00 56.38 118 GLU A O 1
ATOM 864 N N . ASP A 1 119 ? -5.328 -5.887 30.661 1.00 57.88 119 ASP A N 1
ATOM 865 C CA . ASP A 1 119 ? -6.488 -6.722 30.292 1.00 57.88 119 ASP A CA 1
ATOM 866 C C . ASP A 1 119 ? -7.788 -5.942 29.974 1.00 57.88 119 ASP A C 1
ATOM 868 O O . ASP A 1 119 ? -8.693 -6.469 29.332 1.00 57.88 119 ASP A O 1
ATOM 872 N N . ASP A 1 120 ? -7.885 -4.648 30.306 1.00 70.56 120 ASP A N 1
ATOM 873 C CA . ASP A 1 120 ? -9.115 -3.863 30.071 1.00 70.56 120 ASP A CA 1
ATOM 874 C C . ASP A 1 120 ? -9.203 -3.217 28.671 1.00 70.56 120 ASP A C 1
ATOM 876 O O . ASP A 1 120 ? -10.158 -2.499 28.351 1.00 70.56 120 ASP A O 1
ATOM 880 N N . ARG A 1 121 ? -8.217 -3.447 27.790 1.00 81.00 121 ARG A N 1
ATOM 881 C CA . ARG A 1 121 ? -8.160 -2.836 26.446 1.00 81.00 121 ARG A CA 1
ATOM 882 C C . ARG A 1 121 ? -9.083 -3.550 25.461 1.00 81.00 121 ARG A C 1
ATOM 884 O O . ARG A 1 121 ? -8.647 -4.250 24.549 1.00 81.00 121 ARG A O 1
ATOM 891 N N . ARG A 1 122 ? -10.384 -3.331 25.623 1.00 88.31 122 ARG A N 1
ATOM 892 C CA . ARG A 1 122 ? -11.423 -3.900 24.758 1.00 88.31 122 ARG A CA 1
ATOM 893 C C . ARG A 1 122 ? -11.578 -3.101 23.458 1.00 88.31 122 ARG A C 1
ATOM 895 O O . ARG A 1 122 ? -11.603 -1.868 23.461 1.00 88.31 122 ARG A O 1
ATOM 902 N N . LEU A 1 123 ? -11.693 -3.815 22.338 1.00 90.44 123 LEU A N 1
ATOM 903 C CA . LEU A 1 123 ? -11.995 -3.246 21.020 1.00 90.44 123 LEU A CA 1
ATOM 904 C C . LEU A 1 123 ? -13.484 -2.894 20.901 1.00 90.44 123 LEU A C 1
ATOM 906 O O . LEU A 1 123 ? -14.339 -3.513 21.534 1.00 90.44 123 LEU A O 1
ATOM 910 N N . CYS A 1 124 ? -13.791 -1.907 20.062 1.00 92.12 124 CYS A N 1
ATOM 911 C CA . CYS A 1 124 ? -15.157 -1.486 19.771 1.00 92.12 124 CYS A CA 1
ATOM 912 C C . CYS A 1 124 ? -15.984 -2.628 19.137 1.00 92.12 124 CYS A C 1
ATOM 914 O O . CYS A 1 124 ? -15.513 -3.263 18.191 1.00 92.12 124 CYS A O 1
ATOM 916 N N . PRO A 1 125 ? -17.243 -2.850 19.562 1.00 90.69 125 PRO A N 1
ATOM 917 C CA . PRO A 1 125 ? -18.061 -3.972 19.083 1.00 90.69 125 PRO A CA 1
ATOM 918 C C . PRO A 1 125 ? -18.637 -3.807 17.665 1.00 90.69 125 PRO A C 1
ATOM 920 O O . PRO A 1 125 ? -19.199 -4.754 17.124 1.00 90.69 125 PRO A O 1
ATOM 923 N N . ASP A 1 126 ? -18.504 -2.639 17.027 1.00 85.12 126 ASP A N 1
ATOM 924 C CA . ASP A 1 126 ? -19.107 -2.343 15.713 1.00 85.12 126 ASP A CA 1
ATOM 925 C C . ASP A 1 126 ? -18.553 -3.171 14.539 1.00 85.12 126 ASP A C 1
ATOM 927 O O . ASP A 1 126 ? -19.030 -3.016 13.414 1.00 85.12 126 ASP A O 1
ATOM 931 N N . GLY A 1 127 ? -17.518 -3.996 14.746 1.00 82.31 127 GLY A N 1
ATOM 932 C CA . GLY A 1 127 ? -16.873 -4.843 13.726 1.00 82.31 127 GLY A CA 1
ATOM 933 C C . GLY A 1 127 ? -16.166 -4.082 12.591 1.00 82.31 127 GLY A C 1
ATOM 934 O O . GLY A 1 127 ? -15.261 -4.609 11.957 1.00 82.31 127 GLY A O 1
ATOM 935 N N . SER A 1 128 ? -16.547 -2.825 12.363 1.00 90.56 128 SER A N 1
ATOM 936 C CA . SER A 1 128 ? -15.984 -1.889 11.387 1.00 90.56 128 SER A CA 1
ATOM 937 C C . SER A 1 128 ? -15.133 -0.803 12.051 1.00 90.56 128 SER A C 1
ATOM 939 O O . SER A 1 128 ? -14.382 -0.104 11.377 1.00 90.56 128 SER A O 1
ATOM 941 N N . CYS A 1 129 ? -15.258 -0.625 13.369 1.00 91.75 129 CYS A N 1
ATOM 942 C CA . CYS A 1 129 ? -14.485 0.354 14.122 1.00 91.75 129 CYS A CA 1
ATOM 943 C C . CYS A 1 129 ? -13.290 -0.324 14.800 1.00 91.75 129 CYS A C 1
ATOM 945 O O . CYS A 1 129 ? -13.470 -1.242 15.592 1.00 91.75 129 CYS A O 1
ATOM 947 N N . VAL A 1 130 ? -12.079 0.171 14.532 1.00 93.69 130 VAL A N 1
ATOM 948 C CA . VAL A 1 130 ? -10.823 -0.319 15.139 1.00 93.69 130 VAL A CA 1
ATOM 949 C C . VAL A 1 130 ? -10.465 0.390 16.454 1.00 93.69 130 VAL A C 1
ATOM 951 O O . VAL A 1 130 ? -9.348 0.272 16.949 1.00 93.69 130 VAL A O 1
ATOM 954 N N . GLY A 1 131 ? -11.383 1.191 17.002 1.00 91.81 131 GLY A N 1
ATOM 955 C CA . GLY A 1 131 ? -11.136 1.974 18.208 1.00 91.81 131 GLY A CA 1
ATOM 956 C C . GLY A 1 131 ? -11.167 1.141 19.490 1.00 91.81 131 GLY A C 1
ATOM 957 O O . GLY A 1 131 ? -11.868 0.136 19.575 1.00 91.81 131 GLY A O 1
ATOM 958 N N . LEU A 1 132 ? -10.439 1.607 20.505 1.00 92.56 132 LEU A N 1
ATOM 959 C CA . LEU A 1 132 ? -10.444 1.043 21.857 1.00 92.56 132 LEU A CA 1
ATOM 960 C C . LEU A 1 132 ? -11.497 1.733 22.729 1.00 92.56 132 LEU A C 1
ATOM 962 O O . LEU A 1 132 ? -11.724 2.945 22.603 1.00 92.56 132 LEU A O 1
ATOM 966 N N . LEU A 1 133 ? -12.114 0.959 23.617 1.00 91.50 133 LEU A N 1
ATOM 967 C CA . LEU A 1 133 ? -13.003 1.460 24.657 1.00 91.50 133 LEU A CA 1
ATOM 968 C C . LEU A 1 133 ? -12.186 2.113 25.780 1.00 91.50 133 LEU A C 1
ATOM 970 O O . LEU A 1 133 ? -11.077 1.684 26.100 1.00 91.50 133 LEU A O 1
ATOM 974 N N . ASP A 1 134 ? -12.713 3.193 26.349 1.00 88.81 134 ASP A N 1
ATOM 975 C CA . ASP A 1 134 ? -12.183 3.781 27.574 1.00 88.81 134 ASP A CA 1
ATOM 976 C C . ASP A 1 134 ? -12.719 3.061 28.827 1.00 88.81 134 ASP A C 1
ATOM 978 O O . ASP A 1 134 ? -13.537 2.147 28.743 1.00 88.81 134 ASP A O 1
ATOM 982 N N . ALA A 1 135 ? -12.292 3.508 30.012 1.00 86.31 135 ALA A N 1
ATOM 983 C CA . ALA A 1 135 ? -12.758 2.962 31.290 1.00 86.31 135 ALA A CA 1
ATOM 984 C C . ALA A 1 135 ? -14.275 3.131 31.529 1.00 86.31 135 ALA A C 1
ATOM 986 O O . ALA A 1 135 ? -14.824 2.545 32.457 1.00 86.31 135 ALA A O 1
ATOM 987 N N . ARG A 1 136 ? -14.967 3.943 30.718 1.00 85.94 136 ARG A N 1
ATOM 988 C CA . ARG A 1 136 ? -16.427 4.113 30.749 1.00 85.94 136 ARG A CA 1
ATOM 989 C C . ARG A 1 136 ? -17.132 3.205 29.736 1.00 85.94 136 ARG A C 1
ATOM 991 O O . ARG A 1 136 ? -18.349 3.290 29.603 1.00 85.94 136 ARG A O 1
ATOM 998 N N . GLY A 1 137 ? -16.383 2.376 29.009 1.00 89.50 137 GLY A N 1
ATOM 999 C CA . GLY A 1 137 ? -16.898 1.520 27.949 1.00 89.50 137 GLY A CA 1
ATOM 1000 C C . GLY A 1 137 ? -17.238 2.277 26.666 1.00 89.50 137 GLY A C 1
ATOM 1001 O O . GLY A 1 137 ? -18.022 1.767 25.875 1.00 89.50 137 GLY A O 1
ATOM 1002 N N . VAL A 1 138 ? -16.697 3.482 26.443 1.00 92.19 138 VAL A N 1
ATOM 1003 C CA . VAL A 1 138 ? -16.980 4.297 25.249 1.00 92.19 138 VAL A CA 1
ATOM 1004 C C . VAL A 1 138 ? -15.795 4.273 24.289 1.00 92.19 138 VAL A C 1
ATOM 1006 O O . VAL A 1 138 ? -14.654 4.529 24.670 1.00 92.19 138 VAL A O 1
ATOM 1009 N N . CYS A 1 139 ? -16.056 3.989 23.014 1.00 94.12 139 CYS A N 1
ATOM 1010 C CA . CYS 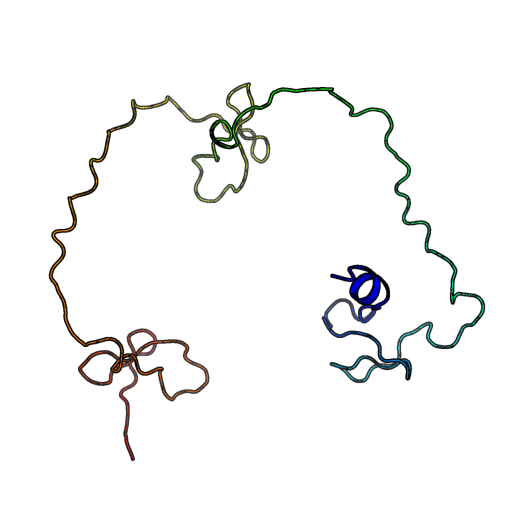A 1 139 ? -15.030 3.984 21.982 1.00 94.12 139 CYS A CA 1
ATOM 1011 C C . CYS A 1 139 ? -14.471 5.391 21.745 1.00 94.12 139 CYS A C 1
ATOM 1013 O O . CYS A 1 139 ? -15.209 6.309 21.389 1.00 94.12 139 CYS A O 1
ATOM 1015 N N . LYS A 1 140 ? -13.145 5.547 21.829 1.00 92.25 140 LYS A N 1
ATOM 1016 C CA . LYS A 1 140 ? -12.468 6.838 21.600 1.00 92.25 140 LYS A CA 1
ATOM 1017 C C . LYS A 1 140 ? -12.506 7.329 20.147 1.00 92.25 140 LYS A C 1
ATOM 1019 O O . LYS A 1 140 ? -12.169 8.480 19.895 1.00 92.25 140 LYS A O 1
ATOM 1024 N N . VAL A 1 141 ? -12.879 6.465 19.201 1.00 94.69 141 VAL A N 1
ATOM 1025 C CA . VAL A 1 141 ? -12.907 6.785 17.765 1.00 94.69 141 VAL A CA 1
ATOM 1026 C C . VAL A 1 141 ? -14.320 7.136 17.308 1.00 94.69 141 VAL A C 1
ATOM 1028 O O . VAL A 1 141 ? -14.528 8.203 16.742 1.00 94.69 141 VAL A O 1
ATOM 1031 N N . CYS A 1 142 ? -15.295 6.255 17.550 1.00 94.81 142 CYS A N 1
ATOM 1032 C CA . CYS A 1 142 ? -16.672 6.453 17.084 1.00 94.81 142 CYS A CA 1
ATOM 1033 C C . CYS A 1 142 ? -17.638 6.964 18.165 1.00 94.81 142 CYS A C 1
ATOM 1035 O O . CYS A 1 142 ? -18.771 7.308 17.843 1.00 94.81 142 CYS A O 1
ATOM 1037 N N . GLY A 1 143 ? -17.229 7.000 19.439 1.00 91.56 143 GLY A N 1
ATOM 1038 C CA . GLY A 1 143 ? -18.069 7.455 20.552 1.00 91.56 143 GLY A CA 1
ATOM 1039 C C . GLY A 1 143 ? -19.156 6.469 20.991 1.00 91.56 143 GLY A C 1
ATOM 1040 O O . GLY A 1 143 ? -19.998 6.824 21.814 1.00 91.56 143 GLY A O 1
ATOM 1041 N N . ARG A 1 144 ? -19.178 5.241 20.458 1.00 90.81 144 ARG A N 1
ATOM 1042 C CA . ARG A 1 144 ? -20.187 4.238 20.819 1.00 90.81 144 ARG A CA 1
ATOM 1043 C C . ARG A 1 144 ? -19.862 3.574 22.154 1.00 90.81 144 ARG A C 1
ATOM 1045 O O . ARG A 1 144 ? -18.707 3.244 22.406 1.00 90.81 144 ARG A O 1
ATOM 1052 N N . ALA A 1 145 ? -20.880 3.380 22.987 1.00 89.75 145 ALA A N 1
ATOM 1053 C CA . ALA A 1 145 ? -20.763 2.658 24.249 1.00 89.75 145 ALA A CA 1
ATOM 1054 C C . ALA A 1 145 ? -20.939 1.145 24.043 1.00 89.75 145 ALA A C 1
ATOM 1056 O O . ALA A 1 145 ? -21.765 0.726 23.228 1.00 89.75 145 ALA A O 1
ATOM 1057 N N . ASP A 1 146 ? -20.194 0.342 24.799 1.00 83.31 146 ASP A N 1
ATOM 1058 C CA . ASP A 1 146 ? -20.383 -1.104 24.905 1.00 83.31 146 ASP A CA 1
ATOM 1059 C C . ASP A 1 146 ? -21.728 -1.381 25.580 1.00 83.31 146 ASP A C 1
ATOM 1061 O O . ASP A 1 146 ? -21.890 -1.246 26.792 1.00 83.31 146 ASP A O 1
ATOM 1065 N N . VAL A 1 147 ? -22.727 -1.727 24.774 1.00 75.94 147 VAL A N 1
ATOM 1066 C CA . VAL A 1 147 ? -24.032 -2.183 25.258 1.00 75.94 147 VAL A CA 1
ATOM 1067 C C . VAL A 1 147 ? -23.893 -3.682 25.504 1.00 75.94 147 VAL A C 1
ATOM 1069 O O . VAL A 1 147 ? -24.341 -4.499 24.704 1.00 75.94 147 VAL A O 1
ATOM 1072 N N . GLY A 1 148 ? -23.142 -4.037 26.550 1.00 66.50 148 GLY A N 1
ATOM 1073 C CA . GLY A 1 148 ? -22.991 -5.424 26.978 1.00 66.50 148 GLY A CA 1
ATOM 1074 C C . GLY A 1 148 ? -24.373 -6.050 27.161 1.00 66.50 148 GLY A C 1
ATOM 1075 O O . GLY A 1 148 ? -25.213 -5.488 27.865 1.00 66.50 148 GLY A O 1
ATOM 1076 N N . ASN A 1 149 ? -24.623 -7.158 26.467 1.00 52.06 149 ASN A N 1
ATOM 1077 C CA . ASN A 1 149 ? -25.840 -7.956 26.602 1.00 52.06 149 ASN A CA 1
ATOM 1078 C C . ASN A 1 149 ? -25.651 -9.045 27.655 1.00 52.06 149 ASN A C 1
ATOM 1080 O O . ASN A 1 149 ? -24.619 -9.746 27.562 1.00 52.06 149 ASN A O 1
#

Sequence (149 aa):
MRDDEWQTRTLCDDGACTGVIGADGTCRACGRAAAFWGDERRRGQEVERDHAGNPADEPNDETDGTFAERELCDDGACTGVLGDDGACRTCGRRPAGRAAAVVVTPPTLAATEDEDGEDDRRLCPDGSCVGLLDARGVCKVCGRADVGN

Secondary structure (DSSP, 8-state):
--THHHHTPPBPTTSS--PBBPTTSBBTTT-PBPTTTT-TTTTT----------TT----------GGG-PBPSSTT--PBBPTTSSBTTT-PPPS--------PPP--------S-STT-PBPTTSS--PBB-TTSBBTTT--B----

pLDDT: mean 73.99, std 16.84, range [43.47, 94.81]